Protein AF-K1SJI2-F1 (afdb_monomer)

Foldseek 3Di:
DELLAALVVQLVVCLVVLQEEEYAEAALLSNLVSHVVPLVSNLVVLVCQLVQAKDWDADPVPRDIGIHGGHHYHYHYHHDPVSVCSNDVDCVSVSVVSDDDDDDDDDPDDDDPPDPPPDPPVVVVVVVVVVVVVVVVVVVVVPDDDDDDDPVRVVVVCVVVVVVVVVCCVVPPPDD

pLDDT: mean 83.93, std 10.29, range [46.91, 97.56]

Nearest PDB structures (foldseek):
  7p5z-assembly1_2  TM=4.405E-01  e=3.659E-01  Saccharomyces cerevisiae S288C
  6wgf-assembly1_3  TM=5.180E-01  e=1.221E+00  Saccharomyces cerevisiae
  8q6p-assembly1_5  TM=4.292E-01  e=7.831E-01  Xenopus laevis
  8rxk-assembly1_E  TM=4.966E-01  e=1.676E+00  Legionella pneumophila

Radius of gyration: 21.1 Å; Cα contacts (8 Å, |Δi|>4): 159; chains: 1; bounding box: 54×42×55 Å

Organism: NCBI:txid408170

Secondary structure (DSSP, 8-state):
--SSS-HHHHHHHHHHTTTEEEEEES-HHHHHHHHTTSHHHHHHHHHHHHTT--EEEEETTTTEEEEES--EEEEEE---HHHHHHH---STTSSGGGS---------SPPPTT------HHHHHHHHHHHHHHHHHHHHHT--------HHHHHHHHHHHHHHHHHHHHHH-S--

Mean predicted aligned error: 9.43 Å

Structure (mmCIF, N/CA/C/O backbone):
data_AF-K1SJI2-F1
#
_entry.id   AF-K1SJI2-F1
#
loop_
_atom_site.group_PDB
_atom_site.id
_atom_site.type_symbol
_atom_site.label_atom_id
_atom_site.label_alt_id
_atom_site.label_comp_id
_atom_site.label_asym_id
_atom_site.label_entity_id
_atom_site.label_seq_id
_atom_site.pdbx_PDB_ins_code
_atom_site.Cartn_x
_atom_site.Cartn_y
_atom_site.Cartn_z
_atom_site.occupancy
_atom_site.B_iso_or_equiv
_atom_site.auth_seq_id
_atom_site.auth_comp_id
_atom_site.auth_asym_id
_atom_site.auth_atom_id
_atom_site.pdbx_PDB_model_num
ATOM 1 N N . MET A 1 1 ? -10.499 -1.056 -6.633 1.00 75.12 1 MET A N 1
ATOM 2 C CA . MET A 1 1 ? -11.206 0.240 -6.745 1.00 75.12 1 MET A CA 1
ATOM 3 C C . MET A 1 1 ? -10.410 1.089 -7.715 1.00 75.12 1 MET A C 1
ATOM 5 O O . MET A 1 1 ? -9.194 0.948 -7.711 1.00 75.12 1 MET A O 1
ATOM 9 N N . ALA A 1 2 ? -11.058 1.920 -8.530 1.00 73.12 2 ALA A N 1
ATOM 10 C CA . ALA A 1 2 ? -10.326 2.854 -9.382 1.00 73.12 2 ALA A CA 1
ATOM 11 C C . ALA A 1 2 ? -9.738 3.989 -8.524 1.00 73.12 2 ALA A C 1
ATOM 13 O O . ALA A 1 2 ? -10.417 4.514 -7.637 1.00 73.12 2 ALA A O 1
ATOM 14 N N . GLY A 1 3 ? -8.474 4.323 -8.760 1.00 63.00 3 GLY A N 1
ATOM 15 C CA . GLY A 1 3 ? -7.721 5.378 -8.085 1.00 63.00 3 GLY A CA 1
ATOM 16 C C . GLY A 1 3 ? -8.008 6.781 -8.624 1.00 63.00 3 GLY A C 1
ATOM 17 O O . GLY A 1 3 ? -7.621 7.760 -7.996 1.00 63.00 3 GLY A O 1
ATOM 18 N N . ASN A 1 4 ? -8.737 6.890 -9.737 1.00 69.88 4 ASN A N 1
ATOM 19 C CA . ASN A 1 4 ? -9.167 8.144 -10.366 1.00 69.88 4 ASN A CA 1
ATOM 20 C C . ASN A 1 4 ? -10.403 8.783 -9.696 1.00 69.88 4 ASN A C 1
ATOM 22 O O . ASN A 1 4 ? -11.263 9.357 -10.365 1.00 69.88 4 ASN A O 1
ATOM 26 N N . ASN A 1 5 ? -10.523 8.659 -8.377 1.00 69.19 5 ASN A N 1
ATOM 27 C CA . ASN A 1 5 ? -11.664 9.149 -7.611 1.00 69.19 5 ASN A CA 1
ATOM 28 C C . ASN A 1 5 ? -11.195 10.170 -6.570 1.00 69.19 5 ASN A C 1
ATOM 30 O O . ASN A 1 5 ? -10.058 10.106 -6.108 1.00 69.19 5 ASN A O 1
ATOM 34 N N . THR A 1 6 ? -12.062 11.106 -6.185 1.00 73.06 6 THR A N 1
ATOM 35 C CA . THR A 1 6 ? -11.713 12.104 -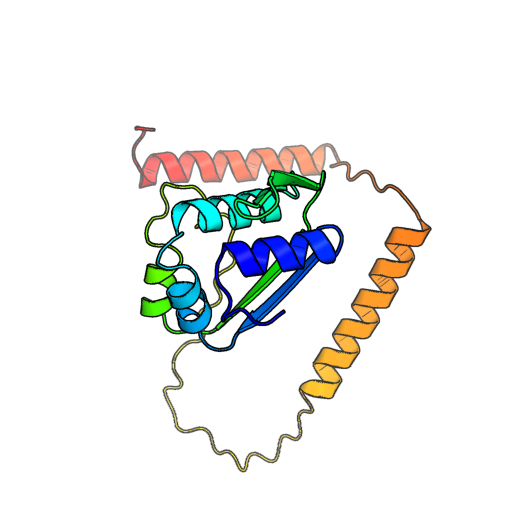5.167 1.00 73.06 6 THR A CA 1
ATOM 36 C C . THR A 1 6 ? -11.298 11.411 -3.869 1.00 73.06 6 THR A C 1
ATOM 38 O O . THR A 1 6 ? -11.788 10.322 -3.554 1.00 73.06 6 THR A O 1
ATOM 41 N N . GLY A 1 7 ? -10.440 12.044 -3.062 1.00 74.56 7 GLY A N 1
ATOM 42 C CA . GLY A 1 7 ? -10.031 11.474 -1.769 1.00 74.56 7 GLY A CA 1
ATOM 43 C C . GLY A 1 7 ? -11.227 11.081 -0.884 1.00 74.56 7 GLY A C 1
ATOM 44 O O . GLY A 1 7 ? -11.216 10.039 -0.231 1.00 74.56 7 GLY A O 1
ATOM 45 N N . THR A 1 8 ? -12.309 11.863 -0.943 1.00 77.69 8 THR A N 1
ATOM 46 C CA . THR A 1 8 ? -13.587 11.562 -0.278 1.00 77.69 8 THR A CA 1
ATOM 47 C C . THR A 1 8 ? -14.328 10.365 -0.883 1.00 77.69 8 THR A C 1
ATOM 49 O O . THR A 1 8 ? -14.861 9.549 -0.132 1.00 77.69 8 THR A O 1
ATOM 52 N N . GLY A 1 9 ? -14.334 10.206 -2.209 1.00 81.00 9 GLY A N 1
ATOM 53 C CA . GLY A 1 9 ? -14.922 9.048 -2.886 1.00 81.00 9 GLY A CA 1
ATOM 54 C C . GLY A 1 9 ? -14.163 7.746 -2.611 1.00 81.00 9 GLY A C 1
ATOM 55 O O . GLY A 1 9 ? -14.783 6.708 -2.382 1.00 81.00 9 GLY A O 1
ATOM 56 N N . ILE A 1 10 ? -12.828 7.795 -2.544 1.00 82.00 10 ILE A N 1
ATOM 57 C CA . ILE A 1 10 ? -12.011 6.639 -2.140 1.00 82.00 10 ILE A CA 1
ATOM 58 C C . ILE A 1 10 ? -12.328 6.242 -0.696 1.00 82.00 10 ILE A C 1
ATOM 60 O O . ILE A 1 10 ? -12.543 5.063 -0.413 1.00 82.00 10 ILE A O 1
ATOM 64 N N . LEU A 1 11 ? -12.405 7.217 0.213 1.00 83.69 11 LEU A N 1
ATOM 65 C CA . LEU A 1 11 ? -12.740 6.961 1.610 1.00 83.69 11 LEU A CA 1
ATOM 66 C C . LEU A 1 11 ? -14.126 6.322 1.749 1.00 83.69 11 LEU A C 1
ATOM 68 O O . LEU A 1 11 ? -14.281 5.363 2.501 1.00 83.69 11 LEU A O 1
ATOM 72 N N . GLN A 1 12 ? -15.113 6.793 0.984 1.00 85.12 12 GLN A N 1
ATOM 73 C CA . GLN A 1 12 ? -16.441 6.187 0.948 1.00 85.12 12 GLN A CA 1
ATOM 74 C C . GLN A 1 12 ? -16.387 4.727 0.474 1.00 85.12 12 GLN A C 1
ATOM 76 O O . GLN A 1 12 ? -16.939 3.857 1.143 1.00 85.12 12 GLN A O 1
ATOM 81 N N . ASN A 1 13 ? -15.660 4.439 -0.607 1.00 87.62 13 ASN A N 1
ATOM 82 C CA . ASN A 1 13 ? -15.509 3.072 -1.108 1.00 87.62 13 ASN A CA 1
ATOM 83 C C . ASN A 1 13 ? -14.875 2.134 -0.069 1.00 87.62 13 ASN A C 1
ATOM 85 O O . ASN A 1 13 ? -15.298 0.987 0.065 1.00 87.62 13 ASN A O 1
ATOM 89 N N . ILE A 1 14 ? -13.883 2.615 0.687 1.00 88.69 14 ILE A N 1
ATOM 90 C CA . ILE A 1 14 ? -13.257 1.850 1.777 1.00 88.69 14 ILE A CA 1
ATOM 91 C C . ILE A 1 14 ? -14.270 1.581 2.897 1.00 88.69 14 ILE A C 1
ATOM 93 O O . ILE A 1 14 ? -14.343 0.461 3.401 1.00 88.69 14 ILE A O 1
ATOM 97 N N . MET A 1 15 ? -15.066 2.581 3.281 1.00 87.38 15 MET A N 1
ATOM 98 C CA . MET A 1 15 ? -16.101 2.439 4.313 1.00 87.38 15 MET A CA 1
ATOM 99 C C . MET A 1 15 ? -17.177 1.430 3.898 1.00 87.38 15 MET A C 1
ATOM 101 O O . MET A 1 15 ? -17.532 0.553 4.685 1.00 87.38 15 MET A O 1
ATOM 105 N N . ASP A 1 16 ? -17.653 1.516 2.655 1.00 88.56 16 ASP A N 1
ATOM 106 C CA . ASP A 1 16 ? -18.662 0.607 2.102 1.00 88.56 16 ASP A CA 1
ATOM 107 C C . ASP A 1 16 ? -18.142 -0.834 1.989 1.00 88.56 16 ASP A C 1
ATOM 109 O O . ASP A 1 16 ? -18.900 -1.789 2.147 1.00 88.56 16 ASP A O 1
ATOM 113 N N . ALA A 1 17 ? -16.829 -1.003 1.819 1.00 89.69 17 ALA A N 1
ATOM 114 C CA . ALA A 1 17 ? -16.141 -2.290 1.838 1.00 89.69 17 ALA A CA 1
ATOM 115 C C . ALA A 1 17 ? -15.670 -2.722 3.247 1.00 89.69 17 ALA A C 1
ATOM 117 O O . ALA A 1 17 ? -14.732 -3.514 3.380 1.00 89.69 17 ALA A O 1
ATOM 118 N N . ASN A 1 18 ? -16.303 -2.207 4.310 1.00 89.50 18 ASN A N 1
ATOM 119 C CA . ASN A 1 18 ? -16.006 -2.532 5.712 1.00 89.50 18 ASN A CA 1
ATOM 120 C C . ASN A 1 18 ? -14.518 -2.359 6.073 1.00 89.50 18 ASN A C 1
ATOM 122 O O . ASN A 1 18 ? -13.903 -3.190 6.742 1.00 89.50 18 ASN A O 1
ATOM 126 N N . GLY A 1 19 ? -13.920 -1.286 5.564 1.00 89.38 19 GLY A N 1
ATOM 127 C CA . GLY A 1 19 ? -12.532 -0.927 5.806 1.00 89.38 19 GLY A CA 1
ATOM 128 C C . GLY A 1 19 ? -11.505 -1.604 4.925 1.00 89.38 19 GLY A C 1
ATOM 129 O O . GLY A 1 19 ? -10.325 -1.321 5.095 1.00 89.38 19 GLY A O 1
ATOM 130 N N . THR A 1 20 ? -11.906 -2.444 3.976 1.00 92.56 20 THR A N 1
ATOM 131 C CA . THR A 1 20 ? -10.966 -3.129 3.083 1.00 92.56 20 THR A CA 1
ATOM 132 C C . THR A 1 20 ? -10.914 -2.447 1.723 1.00 92.56 20 THR A C 1
ATOM 134 O O . THR A 1 20 ? -11.946 -2.175 1.119 1.00 92.56 20 THR A O 1
ATOM 137 N N . GLY A 1 21 ? -9.718 -2.198 1.198 1.00 91.81 21 GLY A N 1
ATOM 138 C CA . GLY A 1 21 ? -9.547 -1.591 -0.115 1.00 91.81 21 GLY A CA 1
ATOM 139 C C . GLY A 1 21 ? -8.316 -2.091 -0.852 1.00 91.81 21 GLY A C 1
ATOM 140 O O . GLY A 1 21 ? -7.296 -2.420 -0.252 1.00 91.81 21 GLY A O 1
ATOM 141 N N . PHE A 1 22 ? -8.418 -2.111 -2.178 1.00 91.31 22 PHE A N 1
ATOM 142 C CA . PHE A 1 22 ? -7.291 -2.351 -3.069 1.00 91.31 22 PHE A CA 1
ATOM 143 C C . PHE A 1 22 ? -7.322 -1.344 -4.214 1.00 91.31 22 PHE A C 1
ATOM 145 O O . PHE A 1 22 ? -8.344 -1.209 -4.900 1.00 91.31 22 PHE A O 1
ATOM 152 N N . ILE A 1 23 ? -6.210 -0.641 -4.398 1.00 89.75 23 ILE A N 1
ATOM 153 C CA . ILE A 1 23 ? -5.980 0.306 -5.485 1.00 89.75 23 ILE A CA 1
ATOM 154 C C . ILE A 1 23 ? -4.763 -0.186 -6.260 1.00 89.75 23 ILE A C 1
ATOM 156 O O . ILE A 1 23 ? -3.712 -0.425 -5.671 1.00 89.75 23 ILE A O 1
ATOM 160 N N . CYS A 1 24 ? -4.917 -0.338 -7.569 1.00 90.12 24 CYS A N 1
ATOM 161 C CA . CYS A 1 24 ? -3.848 -0.727 -8.475 1.00 90.12 24 CYS A CA 1
ATOM 162 C C . CYS A 1 24 ? -3.922 0.187 -9.689 1.00 90.12 24 CYS A C 1
ATOM 164 O O . CYS A 1 24 ? -4.869 0.074 -10.462 1.00 90.12 24 CYS A O 1
ATOM 166 N N . GLU A 1 25 ? -2.960 1.093 -9.829 1.00 88.75 25 GLU A N 1
ATOM 167 C CA . GLU A 1 25 ? -2.933 2.067 -10.921 1.00 88.75 25 GLU A CA 1
ATOM 168 C C . GLU A 1 25 ? -1.583 2.042 -11.629 1.00 88.75 25 GLU A C 1
ATOM 170 O O . GLU A 1 25 ? -0.525 1.997 -10.995 1.00 88.75 25 GLU A O 1
ATOM 175 N N . SER A 1 26 ? -1.625 2.082 -12.960 1.00 82.94 26 SER A N 1
ATOM 176 C CA . SER A 1 26 ? -0.419 2.081 -13.786 1.00 82.94 26 SER A CA 1
ATOM 177 C C . SER A 1 26 ? 0.293 3.437 -13.807 1.00 82.94 26 SER A C 1
ATOM 179 O O . SER A 1 26 ? 1.472 3.503 -14.160 1.00 82.94 26 SER A O 1
ATOM 181 N N . GLU A 1 27 ? -0.401 4.508 -13.421 1.00 83.19 27 GLU A N 1
ATOM 182 C CA . GLU A 1 27 ? 0.120 5.871 -13.437 1.00 83.19 27 GLU A CA 1
ATOM 183 C C . GLU A 1 27 ? -0.170 6.571 -12.102 1.00 83.19 27 GLU A C 1
ATOM 185 O O . GLU A 1 27 ? -1.316 6.833 -11.733 1.00 83.19 27 GLU A O 1
ATOM 190 N N . ALA A 1 28 ? 0.888 6.874 -11.347 1.00 81.12 28 ALA A N 1
ATOM 191 C CA . ALA A 1 28 ? 0.765 7.451 -10.011 1.00 81.12 28 ALA A CA 1
ATOM 192 C C . ALA A 1 28 ? 0.168 8.872 -10.025 1.00 81.12 28 ALA A C 1
ATOM 194 O O . ALA A 1 28 ? -0.320 9.344 -8.995 1.00 81.12 28 ALA A O 1
ATOM 195 N N . ASP A 1 29 ? 0.176 9.556 -11.173 1.00 77.94 29 ASP A N 1
ATOM 196 C CA . ASP A 1 29 ? -0.493 10.848 -11.336 1.00 77.94 29 ASP A CA 1
ATOM 197 C C . ASP A 1 29 ? -2.011 10.766 -11.446 1.00 77.94 29 ASP A C 1
ATOM 199 O O . ASP A 1 29 ? -2.682 11.716 -11.046 1.00 77.94 29 ASP A O 1
ATOM 203 N N . THR A 1 30 ? -2.567 9.647 -11.910 1.00 76.62 30 THR A N 1
ATOM 204 C CA . THR A 1 30 ? -4.015 9.410 -11.888 1.00 76.62 30 THR A CA 1
ATOM 205 C C . THR A 1 30 ? -4.529 9.540 -10.459 1.00 76.62 30 THR A C 1
ATOM 207 O O . THR A 1 30 ? -5.519 10.225 -10.195 1.00 76.62 30 THR A O 1
ATOM 210 N N . LEU A 1 31 ? -3.785 8.957 -9.517 1.00 77.25 31 LEU A N 1
ATOM 211 C CA . LEU A 1 31 ? -4.076 9.066 -8.100 1.00 77.25 31 LEU A CA 1
ATOM 212 C C . LEU A 1 31 ? -3.717 10.464 -7.564 1.00 77.25 31 LEU A C 1
ATOM 214 O O . LEU A 1 31 ? -4.546 11.106 -6.926 1.00 77.25 31 LEU A O 1
ATOM 218 N N . SER A 1 32 ? -2.522 10.995 -7.853 1.00 71.94 32 SER A N 1
ATOM 219 C CA . SER A 1 32 ? -2.105 12.300 -7.307 1.00 71.94 32 SER A CA 1
ATOM 220 C C . SER A 1 32 ? -3.002 13.464 -7.758 1.00 71.94 32 SER A C 1
ATOM 222 O O . SER A 1 32 ? -3.297 14.348 -6.956 1.00 71.94 32 SER A O 1
ATOM 224 N N . THR A 1 33 ? -3.513 13.432 -8.992 1.00 73.12 33 THR A N 1
ATOM 225 C CA . THR A 1 33 ? -4.457 14.420 -9.539 1.00 73.12 33 THR A CA 1
ATOM 226 C C . THR A 1 33 ? -5.810 14.327 -8.852 1.00 73.12 33 THR A C 1
ATOM 228 O O . THR A 1 33 ? -6.368 15.347 -8.450 1.00 73.12 33 THR A O 1
ATOM 231 N N . ALA A 1 34 ? -6.319 13.109 -8.652 1.00 67.69 34 ALA A N 1
ATOM 2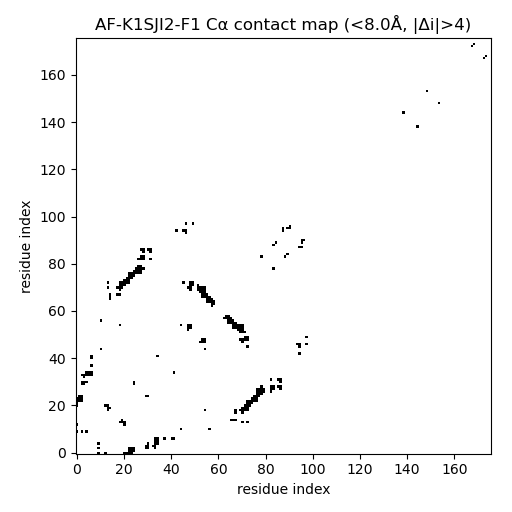32 C CA . ALA A 1 34 ? -7.598 12.887 -7.985 1.00 67.69 34 ALA A CA 1
ATOM 233 C C . ALA A 1 34 ? -7.583 13.332 -6.507 1.00 67.69 34 ALA A C 1
ATOM 235 O O . ALA A 1 34 ? -8.628 13.580 -5.900 1.00 67.69 34 ALA A O 1
ATOM 236 N N . ILE A 1 35 ? -6.386 13.478 -5.936 1.00 69.25 35 ILE A N 1
ATOM 237 C CA . ILE A 1 35 ? -6.165 13.785 -4.526 1.00 69.25 35 ILE A CA 1
ATOM 238 C C . ILE A 1 35 ? -5.533 15.172 -4.307 1.00 69.25 35 ILE A C 1
ATOM 240 O O . ILE A 1 35 ? -5.452 15.655 -3.177 1.00 69.25 35 ILE A O 1
ATOM 244 N N . GLY A 1 36 ? -5.128 15.863 -5.373 1.00 61.94 36 GLY A N 1
ATOM 245 C CA . GLY A 1 36 ? -4.369 17.114 -5.304 1.00 61.94 36 GLY A CA 1
ATOM 246 C C . GLY A 1 36 ? -5.054 18.245 -4.527 1.00 61.94 36 GLY A C 1
ATOM 247 O O . GLY A 1 36 ? -4.367 19.097 -3.970 1.00 61.94 36 GLY A O 1
ATOM 248 N N . SER A 1 37 ? -6.388 18.239 -4.418 1.00 60.91 37 SER A N 1
ATOM 249 C CA . SER A 1 37 ? -7.151 19.205 -3.611 1.00 60.91 37 SER A CA 1
ATOM 250 C C . SER A 1 37 ? -7.279 18.841 -2.124 1.00 60.91 37 SER A C 1
ATOM 252 O O . SER A 1 37 ? -7.534 19.724 -1.314 1.00 60.91 37 SER A O 1
ATOM 254 N N . ASP A 1 38 ? -7.077 17.571 -1.757 1.00 65.31 38 ASP A N 1
ATOM 255 C CA . ASP A 1 38 ? -7.305 17.010 -0.412 1.00 65.31 38 ASP A CA 1
ATOM 256 C C . ASP A 1 38 ? -6.061 16.278 0.130 1.00 65.31 38 ASP A C 1
ATOM 258 O O . ASP A 1 38 ? -6.156 15.375 0.969 1.00 65.31 38 ASP A O 1
ATOM 262 N N . TYR A 1 39 ? -4.871 16.673 -0.333 1.00 63.94 39 TYR A N 1
ATOM 263 C CA . TYR A 1 39 ? -3.602 16.002 -0.043 1.00 63.94 39 TYR A CA 1
ATOM 264 C C . TYR A 1 39 ? -3.398 15.685 1.454 1.00 63.94 39 TYR A C 1
ATOM 266 O O . TYR A 1 39 ? -2.979 14.584 1.817 1.00 63.94 39 TYR A O 1
ATOM 274 N N . GLY A 1 40 ? -3.749 16.623 2.343 1.00 67.81 40 GLY A N 1
ATOM 275 C CA . GLY A 1 40 ? -3.640 16.436 3.794 1.00 67.81 40 GLY A CA 1
ATOM 276 C C . GLY A 1 40 ? -4.521 15.304 4.338 1.00 67.81 40 GLY A C 1
ATOM 277 O O . GLY A 1 40 ? -4.056 14.494 5.141 1.00 67.81 40 GLY A O 1
ATOM 278 N N . HIS A 1 41 ? -5.765 15.199 3.867 1.00 75.44 41 HIS A N 1
ATOM 279 C CA . HIS A 1 41 ? -6.697 14.144 4.278 1.00 75.44 41 HIS A CA 1
ATOM 280 C C . HIS A 1 41 ? -6.298 12.776 3.733 1.00 75.44 41 HIS A C 1
ATOM 282 O O . HIS A 1 41 ? -6.458 11.754 4.403 1.00 75.44 41 HIS A O 1
ATOM 288 N N . TRP A 1 42 ? -5.734 12.742 2.533 1.00 80.75 42 TRP A N 1
ATOM 289 C CA . TRP A 1 42 ? -5.272 11.496 1.946 1.00 80.75 42 TRP A CA 1
ATOM 290 C C . TRP A 1 42 ? -3.985 10.971 2.559 1.00 80.75 42 TRP A C 1
ATOM 292 O O . TRP A 1 42 ? -3.899 9.786 2.867 1.00 80.75 42 TRP A O 1
ATOM 302 N N . SER A 1 43 ? -3.005 11.844 2.793 1.00 84.56 43 SER A N 1
ATOM 303 C CA . SER A 1 43 ? -1.790 11.471 3.518 1.00 84.56 43 SER A CA 1
ATOM 304 C C . SER A 1 43 ? -2.136 10.912 4.902 1.00 84.56 43 SER A C 1
ATOM 306 O O . SER A 1 43 ? -1.567 9.913 5.333 1.00 84.56 43 SER A O 1
ATOM 308 N N . ASP A 1 44 ? -3.111 11.502 5.598 1.00 86.88 44 ASP A N 1
ATOM 309 C CA . ASP A 1 44 ? -3.666 10.943 6.835 1.00 86.88 44 ASP A CA 1
ATOM 310 C C . ASP A 1 44 ? -4.328 9.570 6.633 1.00 86.88 44 ASP A C 1
ATOM 312 O O . ASP A 1 44 ? -4.028 8.637 7.374 1.00 86.88 44 ASP A O 1
ATOM 316 N N . THR A 1 45 ? -5.150 9.411 5.593 1.00 87.50 45 THR A N 1
ATOM 317 C CA . THR A 1 45 ? -5.814 8.137 5.269 1.00 87.50 45 THR A CA 1
ATOM 318 C C . THR A 1 45 ? -4.809 7.019 4.984 1.00 87.50 45 THR A C 1
ATOM 320 O O . THR A 1 45 ? -4.937 5.938 5.552 1.00 87.50 45 THR A O 1
ATOM 323 N N . LEU A 1 46 ? -3.785 7.270 4.161 1.00 89.12 46 LEU A N 1
ATOM 324 C CA . LEU A 1 46 ? -2.740 6.289 3.854 1.00 89.12 46 LEU A CA 1
ATOM 325 C C . LEU A 1 46 ? -1.931 5.898 5.093 1.00 89.12 46 LEU A C 1
ATOM 327 O O . LEU A 1 46 ? -1.649 4.718 5.289 1.00 89.12 46 LEU A O 1
ATOM 331 N N . ARG A 1 47 ? -1.575 6.871 5.943 1.00 90.50 47 ARG A N 1
ATOM 332 C CA . ARG A 1 47 ? -0.839 6.603 7.189 1.00 90.50 47 ARG A CA 1
ATOM 333 C C . ARG A 1 47 ? -1.668 5.755 8.148 1.00 90.50 47 ARG A C 1
ATOM 335 O O . ARG A 1 47 ? -1.175 4.745 8.636 1.00 90.50 47 ARG A O 1
ATOM 342 N N . LYS A 1 48 ? -2.940 6.110 8.346 1.00 91.62 48 LYS A N 1
ATOM 343 C CA . LYS A 1 48 ? -3.868 5.326 9.171 1.00 91.62 48 LYS A CA 1
ATOM 344 C C . LYS A 1 48 ? -4.081 3.928 8.607 1.00 91.62 48 LYS A C 1
ATOM 346 O O . LYS A 1 48 ? -4.053 2.965 9.358 1.00 91.62 48 LYS A O 1
ATOM 351 N N . ALA A 1 49 ? -4.251 3.790 7.297 1.00 92.06 49 ALA A N 1
ATOM 352 C CA . ALA A 1 49 ? -4.462 2.479 6.702 1.00 92.06 49 ALA A CA 1
ATOM 353 C C . ALA A 1 49 ? -3.228 1.569 6.799 1.00 92.06 49 ALA A C 1
ATOM 355 O O . ALA A 1 49 ? -3.390 0.368 7.000 1.00 92.06 49 ALA A O 1
ATOM 356 N N . PHE A 1 50 ? -2.017 2.133 6.726 1.00 92.62 50 PHE A N 1
ATOM 357 C CA . PHE A 1 50 ? -0.776 1.392 6.968 1.00 92.62 50 PHE A CA 1
ATOM 358 C C . PHE A 1 50 ? -0.713 0.821 8.392 1.00 92.62 50 PHE A C 1
ATOM 360 O O . PHE A 1 50 ? -0.383 -0.346 8.576 1.00 92.62 50 PHE A O 1
ATOM 367 N N . ASP A 1 51 ? -1.089 1.620 9.394 1.00 93.25 51 ASP A N 1
ATOM 368 C CA . ASP A 1 51 ? -1.092 1.213 10.808 1.00 93.25 51 ASP A CA 1
ATOM 369 C C . ASP A 1 51 ? -2.343 0.377 11.188 1.00 93.25 51 ASP A C 1
ATOM 371 O O . ASP A 1 51 ? -2.560 0.020 12.350 1.00 93.25 51 ASP A O 1
ATOM 375 N N . HIS A 1 52 ? -3.177 0.028 10.201 1.00 93.88 52 HIS A N 1
ATOM 376 C CA . HIS A 1 52 ? -4.497 -0.577 10.381 1.00 93.88 52 HIS A CA 1
ATOM 377 C C . HIS A 1 52 ? -5.365 0.187 11.386 1.00 93.88 52 HIS A C 1
ATOM 379 O O . HIS A 1 52 ? -6.035 -0.403 12.237 1.00 93.88 52 HIS A O 1
ATOM 385 N N . ASP A 1 53 ? -5.333 1.508 11.329 1.00 93.31 53 ASP A N 1
ATOM 386 C CA . ASP A 1 53 ? -6.021 2.388 12.255 1.00 93.31 53 ASP A CA 1
ATOM 387 C C . ASP A 1 53 ? -7.447 2.711 11.815 1.00 93.31 53 ASP A C 1
ATOM 389 O O . ASP A 1 53 ? -7.922 2.364 10.724 1.00 93.31 53 ASP A O 1
ATOM 393 N N . ARG A 1 54 ? -8.156 3.373 12.728 1.00 91.50 54 ARG A N 1
ATOM 394 C CA . ARG A 1 54 ? -9.509 3.860 12.510 1.00 91.50 54 ARG A CA 1
ATOM 395 C C . ARG A 1 54 ? -9.541 4.921 11.414 1.00 91.50 54 ARG A C 1
ATOM 397 O O . ARG A 1 54 ? -8.825 5.919 11.490 1.00 91.50 54 ARG A O 1
ATOM 404 N N . LEU A 1 55 ? -10.498 4.780 10.502 1.00 90.19 55 LEU A N 1
ATOM 405 C CA . LEU A 1 55 ? -10.918 5.856 9.611 1.00 90.19 55 LEU A CA 1
ATOM 406 C C . LEU A 1 55 ? -12.292 6.362 10.048 1.00 90.19 55 LEU A C 1
ATOM 408 O O . LEU A 1 55 ? -13.159 5.582 10.447 1.00 90.19 55 LEU A O 1
ATOM 412 N N . SER A 1 56 ? -12.495 7.671 9.958 1.00 86.56 56 SER A N 1
ATOM 413 C CA . SER A 1 56 ? -13.793 8.305 10.170 1.00 86.56 56 SER A CA 1
ATOM 414 C C . SER A 1 56 ? -14.025 9.393 9.132 1.00 86.56 56 SER A C 1
ATOM 416 O O . SER A 1 56 ? -13.084 10.019 8.638 1.00 86.56 56 SER A O 1
ATOM 418 N N . TYR A 1 57 ? -15.287 9.588 8.771 1.00 77.38 57 TYR A N 1
ATOM 419 C CA . TYR A 1 57 ? -15.701 10.548 7.760 1.00 77.38 57 TYR A CA 1
ATOM 420 C C . TYR A 1 57 ? -17.071 11.131 8.102 1.00 77.38 57 TYR A C 1
ATOM 422 O O . TYR A 1 57 ? -17.954 10.419 8.575 1.00 77.38 57 TYR A O 1
ATOM 430 N N . ASN A 1 58 ? -17.242 12.425 7.825 1.00 73.00 58 ASN A N 1
ATOM 431 C CA . ASN A 1 58 ? -18.517 13.127 7.926 1.00 73.00 58 ASN A CA 1
ATOM 432 C C . ASN A 1 58 ? -18.993 13.517 6.532 1.00 73.00 58 ASN A C 1
ATOM 434 O O . ASN A 1 58 ? -18.342 14.319 5.852 1.00 73.00 58 ASN A O 1
ATOM 438 N N . ARG A 1 59 ? -20.157 13.009 6.121 1.00 66.56 59 ARG A N 1
ATOM 439 C CA . ARG A 1 59 ? -20.762 13.411 4.851 1.00 66.56 59 ARG A CA 1
ATOM 440 C C . ARG A 1 59 ? -21.489 14.742 5.027 1.00 66.56 59 ARG A C 1
ATOM 442 O O . ARG A 1 59 ? -22.483 14.821 5.743 1.00 66.56 59 ARG A O 1
ATOM 449 N N . ARG A 1 60 ? -21.013 15.798 4.353 1.00 63.53 60 ARG A N 1
ATOM 450 C CA . ARG A 1 60 ? -21.614 17.148 4.432 1.00 63.53 60 ARG A CA 1
ATOM 451 C C . ARG A 1 60 ? -23.082 17.187 3.992 1.00 63.53 60 ARG A C 1
ATOM 453 O O . ARG A 1 60 ? -23.832 17.992 4.528 1.00 63.53 60 ARG A O 1
ATOM 460 N N . THR A 1 61 ? -23.473 16.344 3.037 1.00 63.31 61 THR A N 1
ATOM 461 C CA . THR A 1 61 ? -24.809 16.376 2.417 1.00 63.31 61 THR A CA 1
ATOM 462 C C . THR A 1 61 ? -25.897 15.747 3.291 1.00 63.31 61 THR A C 1
ATOM 464 O O . THR A 1 61 ? -27.001 16.273 3.323 1.00 63.31 61 THR A O 1
ATOM 467 N N . ASP A 1 62 ? -25.567 14.693 4.050 1.00 63.09 62 ASP A N 1
ATOM 468 C CA . ASP A 1 62 ? -26.545 13.907 4.830 1.00 63.09 62 ASP A CA 1
ATOM 469 C C . ASP A 1 62 ? -26.299 13.952 6.352 1.00 63.09 62 ASP A C 1
ATOM 471 O O . ASP A 1 62 ? -26.997 13.288 7.109 1.00 63.09 62 ASP A O 1
ATOM 475 N N . GLN A 1 63 ? -25.291 14.710 6.815 1.00 60.75 63 GLN A N 1
ATOM 476 C CA . GLN A 1 63 ? -24.840 14.747 8.220 1.00 60.75 63 GLN A CA 1
ATOM 477 C C . GLN A 1 63 ? -24.564 13.358 8.822 1.00 60.75 63 GLN A C 1
ATOM 479 O O . GLN A 1 63 ? -24.679 13.144 10.028 1.00 60.75 63 GLN A O 1
ATOM 484 N N . GLU A 1 64 ? -24.171 12.405 7.982 1.00 74.75 64 GLU A N 1
ATOM 485 C CA . GLU A 1 64 ? -23.906 11.043 8.413 1.00 74.75 64 GLU A CA 1
ATOM 486 C C . GLU A 1 64 ? -22.441 10.915 8.846 1.00 74.75 64 GLU A C 1
ATOM 488 O O . GLU A 1 64 ? -21.515 11.085 8.041 1.00 74.75 64 GLU A O 1
ATOM 493 N N . TYR A 1 65 ? -22.240 10.630 10.135 1.00 81.38 65 TYR A N 1
ATOM 494 C CA . TYR A 1 65 ? -20.950 10.208 10.669 1.00 81.38 65 TYR A CA 1
ATOM 495 C C . TYR A 1 65 ? -20.771 8.715 10.413 1.00 81.38 65 TYR A C 1
ATOM 497 O O . TYR A 1 65 ? -21.574 7.900 10.872 1.00 81.38 65 TYR A O 1
ATOM 505 N N . ARG A 1 66 ? -19.696 8.350 9.712 1.00 84.31 66 ARG A N 1
ATOM 506 C CA . ARG A 1 66 ? -19.314 6.953 9.491 1.00 84.31 66 ARG A CA 1
ATOM 507 C C . ARG A 1 66 ? -17.914 6.705 10.020 1.00 84.31 66 ARG A C 1
ATOM 509 O O . ARG A 1 66 ? -17.006 7.522 9.862 1.00 84.31 66 ARG A O 1
ATOM 516 N N . GLU A 1 67 ? -17.750 5.553 10.650 1.00 89.19 67 GLU A N 1
ATOM 517 C CA . GLU A 1 67 ? -16.507 5.141 11.284 1.00 89.19 67 GLU A CA 1
ATOM 518 C C . GLU A 1 67 ? -16.286 3.646 11.083 1.00 89.19 67 GLU A C 1
ATOM 520 O O . GLU A 1 67 ? -17.199 2.840 11.260 1.00 89.19 67 GLU A O 1
ATOM 525 N N . ILE A 1 68 ? -15.040 3.286 10.788 1.00 90.12 68 ILE A N 1
ATOM 526 C CA . ILE A 1 68 ? -14.556 1.908 10.817 1.00 90.12 68 ILE A CA 1
ATOM 527 C C . ILE A 1 68 ? -13.412 1.809 11.819 1.00 90.12 68 ILE A C 1
ATOM 529 O O . ILE A 1 68 ? -12.498 2.630 11.834 1.00 90.12 68 ILE A O 1
ATOM 533 N N . LYS A 1 69 ? -13.437 0.787 12.674 1.00 91.50 69 LYS A N 1
ATOM 534 C CA . LYS A 1 69 ? -12.420 0.632 13.730 1.00 91.50 69 LYS A CA 1
ATOM 535 C C . LYS A 1 69 ? -11.043 0.262 13.185 1.00 91.50 69 LYS A C 1
ATOM 537 O O . LYS A 1 69 ? -10.040 0.566 13.822 1.00 91.50 69 LYS A O 1
ATOM 542 N N . LYS A 1 70 ? -11.017 -0.438 12.052 1.00 93.00 70 LYS A N 1
ATOM 543 C CA . LYS A 1 70 ? -9.822 -0.962 11.398 1.00 93.00 70 LYS A CA 1
ATOM 544 C C . LYS A 1 70 ? -9.952 -0.764 9.898 1.00 93.00 70 LYS A C 1
ATOM 546 O O . LYS A 1 70 ? -11.038 -0.955 9.353 1.00 93.00 70 LYS A O 1
ATOM 551 N N . SER A 1 71 ? -8.853 -0.382 9.267 1.00 92.81 71 SER A N 1
ATOM 552 C CA . SER A 1 71 ? -8.747 -0.231 7.822 1.00 92.81 71 SER A CA 1
ATOM 553 C C . SER A 1 71 ? -7.603 -1.088 7.285 1.00 92.81 71 SER A C 1
ATOM 555 O O . SER A 1 71 ? -6.600 -1.294 7.959 1.00 92.81 71 SER A O 1
ATOM 557 N N . TYR A 1 72 ? -7.786 -1.625 6.087 1.00 92.75 72 TYR A N 1
ATOM 558 C CA . TYR A 1 72 ? -6.870 -2.515 5.388 1.00 92.75 72 TYR A CA 1
ATOM 559 C C . TYR A 1 72 ? -6.830 -2.069 3.930 1.00 92.75 72 TYR A C 1
ATOM 561 O O . TYR A 1 72 ? -7.630 -2.517 3.107 1.00 92.75 72 TYR A O 1
ATOM 569 N N . LEU A 1 73 ? -5.941 -1.128 3.619 1.00 92.25 73 LEU A N 1
ATOM 570 C CA . LEU A 1 73 ? -5.792 -0.591 2.271 1.00 92.25 73 LEU A CA 1
ATOM 571 C C . LEU A 1 73 ? -4.479 -1.077 1.667 1.00 92.25 73 LEU A C 1
ATOM 573 O O . LEU A 1 73 ? -3.404 -0.787 2.183 1.00 92.25 73 LEU A O 1
ATOM 577 N N . SER A 1 74 ? -4.571 -1.777 0.544 1.00 91.94 74 SER A N 1
ATOM 578 C CA . SER A 1 74 ? -3.418 -2.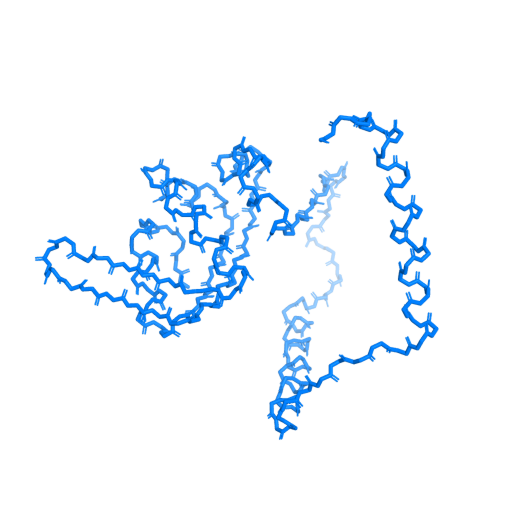116 -0.285 1.00 91.94 74 SER A CA 1
ATOM 579 C C . SER A 1 74 ? -3.380 -1.196 -1.502 1.00 91.94 74 SER A C 1
ATOM 581 O O . SER A 1 74 ? -4.383 -1.038 -2.199 1.00 91.94 74 SER A O 1
ATOM 583 N N . VAL A 1 75 ? -2.229 -0.574 -1.750 1.00 90.38 75 VAL A N 1
ATOM 584 C CA . VAL A 1 75 ? -2.030 0.371 -2.853 1.00 90.38 75 VAL A CA 1
ATOM 585 C C . VAL A 1 75 ? -0.800 -0.058 -3.645 1.00 90.38 75 VAL A C 1
ATOM 587 O O . VAL A 1 75 ? 0.286 -0.171 -3.084 1.00 90.38 75 VAL A O 1
ATOM 590 N N . LEU A 1 76 ? -0.978 -0.298 -4.940 1.00 91.81 76 LEU A N 1
ATOM 591 C CA . LEU A 1 76 ? 0.090 -0.571 -5.893 1.00 91.81 76 LEU A CA 1
ATOM 592 C C . LEU A 1 76 ? 0.045 0.493 -6.987 1.00 91.81 76 LEU A C 1
ATOM 594 O O . LEU A 1 76 ? -0.957 0.621 -7.686 1.00 91.81 76 LEU A O 1
ATOM 598 N N . LEU A 1 77 ? 1.125 1.257 -7.120 1.00 89.81 77 LEU A N 1
ATOM 599 C CA . LEU A 1 77 ? 1.240 2.314 -8.119 1.00 89.81 77 LEU A CA 1
ATOM 600 C C . LEU A 1 77 ? 2.512 2.095 -8.921 1.00 89.81 77 LEU A C 1
ATOM 602 O O . LEU A 1 77 ? 3.585 1.930 -8.337 1.00 89.81 77 LEU A O 1
ATOM 606 N N . SER A 1 78 ? 2.406 2.159 -10.242 1.00 90.56 78 SER A N 1
ATOM 607 C CA . SER A 1 78 ? 3.559 2.446 -11.091 1.00 90.56 78 SER A CA 1
ATOM 608 C C . SER A 1 78 ? 3.525 3.895 -11.559 1.00 90.56 78 SER A C 1
ATOM 610 O O . SER A 1 78 ? 2.496 4.563 -11.520 1.00 90.56 78 SER A O 1
ATOM 612 N N . GLY A 1 79 ? 4.678 4.422 -11.947 1.00 88.69 79 GLY A N 1
ATOM 613 C CA . GLY A 1 79 ? 4.783 5.797 -12.404 1.00 88.69 79 GLY A CA 1
ATOM 614 C C . GLY A 1 79 ? 6.223 6.267 -12.491 1.00 88.69 79 GLY A C 1
ATOM 615 O O . GLY A 1 79 ? 7.168 5.539 -12.181 1.00 88.69 79 GLY A O 1
ATOM 616 N N . THR A 1 80 ? 6.392 7.512 -12.914 1.00 87.44 80 THR A N 1
ATOM 617 C CA . THR A 1 80 ? 7.704 8.157 -12.977 1.00 87.44 80 THR A CA 1
ATOM 618 C C . THR A 1 80 ? 8.094 8.742 -11.613 1.00 87.44 80 THR A C 1
ATOM 620 O O . THR A 1 80 ? 7.220 9.100 -10.816 1.00 87.44 80 THR A O 1
ATOM 623 N N . PRO A 1 81 ? 9.398 8.937 -11.333 1.00 87.00 81 PRO A N 1
ATOM 624 C CA . PRO A 1 81 ? 9.845 9.580 -10.094 1.00 87.00 81 P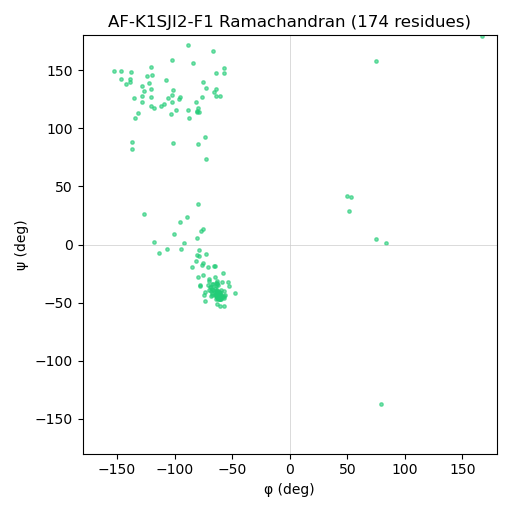RO A CA 1
ATOM 625 C C . PRO A 1 81 ? 9.202 10.954 -9.833 1.00 87.00 81 PRO A C 1
ATOM 627 O O . PRO A 1 81 ? 8.950 11.319 -8.685 1.00 87.00 81 PRO A O 1
ATOM 630 N N . ALA A 1 82 ? 8.888 11.712 -10.890 1.00 85.44 82 ALA A N 1
ATOM 631 C CA . ALA A 1 82 ? 8.215 13.003 -10.773 1.00 85.44 82 ALA A CA 1
ATOM 632 C C . ALA A 1 82 ? 6.774 12.868 -10.246 1.00 85.44 82 ALA A C 1
ATOM 634 O O . ALA A 1 82 ? 6.355 13.665 -9.406 1.00 85.44 82 ALA A O 1
ATOM 635 N N . GLN A 1 83 ? 6.040 11.838 -10.680 1.00 84.88 83 GLN A N 1
ATOM 636 C CA . GLN A 1 83 ? 4.677 11.569 -10.208 1.00 84.88 83 GLN A CA 1
ATOM 637 C C . GLN A 1 83 ? 4.673 11.135 -8.733 1.00 84.88 83 GLN A C 1
ATOM 639 O O . GLN A 1 83 ? 3.815 11.566 -7.964 1.00 84.88 83 GLN A O 1
ATOM 644 N N . VAL A 1 84 ? 5.683 10.368 -8.301 1.00 84.06 84 VAL A N 1
ATOM 645 C CA . VAL A 1 84 ? 5.853 9.993 -6.885 1.00 84.06 84 VAL A CA 1
ATOM 646 C C . VAL A 1 84 ? 6.033 11.228 -6.003 1.00 84.06 84 VAL A C 1
ATOM 648 O O . VAL A 1 84 ? 5.421 11.312 -4.942 1.00 84.06 84 VAL A O 1
ATOM 651 N N . LYS A 1 85 ? 6.807 12.226 -6.449 1.00 83.62 85 LYS A N 1
ATOM 652 C CA . LYS A 1 85 ? 7.013 13.474 -5.696 1.00 83.62 85 LYS A CA 1
ATOM 653 C C . LYS A 1 85 ? 5.720 14.274 -5.502 1.00 83.62 85 LYS A C 1
ATOM 655 O O . LYS A 1 85 ? 5.572 14.939 -4.485 1.00 83.62 85 LYS A O 1
ATOM 660 N N . ALA A 1 86 ? 4.779 14.206 -6.442 1.00 80.50 86 ALA A N 1
ATOM 661 C CA . ALA A 1 86 ? 3.469 14.836 -6.272 1.00 80.50 86 ALA A CA 1
ATOM 662 C C . ALA A 1 86 ? 2.623 14.124 -5.198 1.00 80.50 86 ALA A C 1
ATOM 664 O O . ALA A 1 86 ? 1.915 14.777 -4.436 1.00 80.50 86 ALA A O 1
ATOM 665 N N . LEU A 1 87 ? 2.726 12.793 -5.111 1.00 80.12 87 LEU A N 1
ATOM 666 C CA . LEU A 1 87 ? 2.018 11.980 -4.118 1.00 80.12 87 LEU A CA 1
ATOM 667 C C . LEU A 1 87 ? 2.680 11.995 -2.731 1.00 80.12 87 LEU A C 1
ATOM 669 O O . LEU A 1 87 ? 2.014 11.790 -1.721 1.00 80.12 87 LEU A O 1
ATOM 673 N N . ILE A 1 88 ? 3.994 12.188 -2.669 1.00 86.06 88 ILE A N 1
ATOM 674 C CA . ILE A 1 88 ? 4.778 12.232 -1.434 1.00 86.06 88 ILE A CA 1
ATOM 675 C C . ILE A 1 88 ? 5.769 13.402 -1.571 1.00 86.06 88 ILE A C 1
ATOM 677 O O . ILE A 1 88 ? 6.926 13.207 -1.946 1.00 86.06 88 ILE A O 1
ATOM 681 N N . PRO A 1 89 ? 5.326 14.643 -1.298 1.00 81.88 89 PRO A N 1
ATOM 682 C CA . PRO A 1 89 ? 6.099 15.859 -1.512 1.00 81.88 89 PRO A CA 1
ATOM 683 C C . PRO A 1 89 ? 7.194 16.057 -0.463 1.00 81.88 89 PRO A C 1
ATOM 685 O O . PRO A 1 89 ? 8.091 16.872 -0.668 1.00 81.88 89 PRO A O 1
ATOM 688 N N . SER A 1 90 ? 7.122 15.343 0.664 1.00 82.88 90 SER A N 1
ATOM 689 C CA . SER A 1 90 ? 8.072 15.441 1.770 1.00 82.88 90 SER A CA 1
ATOM 690 C C . SER A 1 90 ? 8.143 14.132 2.560 1.00 82.88 90 SER A C 1
ATOM 692 O O . SER A 1 90 ? 7.143 13.421 2.680 1.00 82.88 90 SER A O 1
ATOM 694 N N . ALA A 1 91 ? 9.320 13.846 3.123 1.00 85.38 91 ALA A N 1
ATOM 695 C CA . ALA A 1 91 ? 9.542 12.741 4.053 1.00 85.38 91 ALA A CA 1
ATOM 696 C C . ALA A 1 91 ? 9.115 13.067 5.501 1.00 85.38 91 ALA A C 1
ATOM 698 O O . ALA A 1 91 ? 8.920 12.155 6.302 1.00 85.38 91 ALA A O 1
ATOM 699 N N . GLU A 1 92 ? 8.887 14.344 5.817 1.00 85.06 92 GLU A N 1
ATOM 700 C CA . GLU A 1 92 ? 8.690 14.850 7.186 1.00 85.06 92 GLU A CA 1
ATOM 701 C C . GLU A 1 92 ? 7.350 14.451 7.828 1.00 85.06 92 GLU A C 1
ATOM 703 O O . GLU A 1 92 ? 7.187 14.492 9.042 1.00 85.06 92 GLU A O 1
ATOM 708 N N . ASN A 1 93 ? 6.348 14.064 7.033 1.00 81.50 93 ASN A N 1
ATOM 709 C CA . ASN A 1 93 ? 5.006 13.742 7.544 1.00 81.50 93 ASN A CA 1
ATOM 710 C C . ASN A 1 93 ? 4.815 12.252 7.894 1.00 81.50 93 ASN A C 1
ATOM 712 O O . ASN A 1 93 ? 3.710 11.839 8.264 1.00 81.50 93 ASN A O 1
ATOM 716 N N . GLY A 1 94 ? 5.868 11.442 7.735 1.00 86.19 94 GLY A N 1
ATOM 717 C CA . GLY A 1 94 ? 5.864 10.006 8.013 1.00 86.19 94 GLY A CA 1
ATOM 718 C C . GLY A 1 94 ? 5.141 9.138 6.977 1.00 86.19 94 GLY A C 1
ATOM 719 O O . GLY A 1 94 ? 5.014 7.934 7.201 1.00 86.19 94 GLY A O 1
ATOM 720 N N . LEU A 1 95 ? 4.658 9.700 5.861 1.00 88.38 95 LEU A N 1
ATOM 721 C CA . LEU A 1 95 ? 4.083 8.909 4.767 1.00 88.38 95 LEU A CA 1
ATOM 722 C C . LEU A 1 95 ? 5.176 8.177 3.982 1.00 88.38 95 LEU A C 1
ATOM 724 O O . LEU A 1 95 ? 4.999 7.011 3.651 1.00 88.38 95 LEU A O 1
ATOM 728 N N . PHE A 1 96 ? 6.310 8.837 3.725 1.00 89.62 96 PHE A N 1
ATOM 729 C CA . PHE A 1 96 ? 7.412 8.276 2.937 1.00 89.62 96 PHE A CA 1
ATOM 730 C C . PHE A 1 96 ? 7.942 6.952 3.510 1.00 89.62 96 PHE A C 1
ATOM 732 O O . PHE A 1 96 ? 8.114 5.989 2.773 1.00 89.62 96 PHE A O 1
ATOM 739 N N . SER A 1 97 ? 8.131 6.869 4.830 1.00 89.50 97 SER A N 1
ATOM 740 C CA . SER A 1 97 ? 8.643 5.667 5.507 1.00 89.50 97 SER A CA 1
ATOM 741 C C . SER A 1 97 ? 7.649 4.502 5.579 1.00 89.50 97 SER A C 1
ATOM 743 O O . SER A 1 97 ? 8.028 3.404 5.978 1.00 89.50 97 SER A O 1
ATOM 745 N N . ARG A 1 98 ? 6.387 4.725 5.193 1.00 90.75 98 ARG A N 1
ATOM 746 C CA . ARG A 1 98 ? 5.308 3.723 5.172 1.00 90.75 98 ARG A CA 1
ATOM 747 C C . ARG A 1 98 ? 5.050 3.151 3.775 1.00 90.75 98 ARG A C 1
ATOM 749 O O . ARG A 1 98 ? 4.057 2.463 3.569 1.00 90.75 98 ARG A O 1
ATOM 756 N N . GLN A 1 99 ? 5.907 3.458 2.803 1.00 89.94 99 GLN A N 1
ATOM 757 C CA . GLN A 1 99 ? 5.777 2.981 1.427 1.00 89.94 99 GLN A CA 1
ATOM 758 C C . GLN A 1 99 ? 6.994 2.151 1.024 1.00 89.94 99 GLN A C 1
ATOM 760 O O . GLN A 1 99 ? 8.120 2.432 1.435 1.00 89.94 99 GLN A O 1
ATOM 765 N N . LEU A 1 100 ? 6.765 1.135 0.191 1.00 91.88 100 LEU A N 1
ATOM 766 C CA . LEU A 1 100 ? 7.827 0.372 -0.453 1.00 91.88 100 LEU A CA 1
ATOM 767 C C . LEU A 1 100 ? 8.058 0.932 -1.858 1.00 91.88 100 LEU A C 1
ATOM 769 O O . LEU A 1 100 ? 7.133 0.985 -2.666 1.00 91.88 100 LEU A O 1
ATOM 773 N N . PHE A 1 101 ? 9.297 1.312 -2.159 1.00 90.25 101 PHE A N 1
ATOM 774 C CA . PHE A 1 101 ? 9.674 1.814 -3.477 1.00 90.25 101 PHE A CA 1
ATOM 775 C C . PHE A 1 101 ? 10.466 0.756 -4.236 1.00 90.25 101 PHE A C 1
ATOM 777 O O . PHE A 1 101 ? 11.490 0.271 -3.758 1.00 90.25 101 PHE A O 1
ATOM 784 N N . TYR A 1 102 ? 10.010 0.437 -5.444 1.00 91.50 102 TYR A N 1
ATOM 785 C CA . TYR A 1 102 ? 10.739 -0.401 -6.385 1.00 91.50 102 TYR A CA 1
ATOM 786 C C . TYR A 1 102 ? 11.054 0.415 -7.638 1.00 91.50 102 TYR A C 1
ATOM 788 O O . TYR A 1 102 ? 10.148 0.884 -8.325 1.00 91.50 102 TYR A O 1
ATOM 796 N N . TYR A 1 103 ? 12.343 0.617 -7.916 1.00 88.88 103 TYR A N 1
ATOM 797 C CA . TYR A 1 103 ? 12.800 1.354 -9.091 1.00 88.88 103 TYR A CA 1
ATOM 798 C C . TYR A 1 103 ? 13.208 0.377 -10.190 1.00 88.88 103 TYR A C 1
ATOM 800 O O . TYR A 1 103 ? 14.176 -0.368 -10.032 1.00 88.88 103 TYR A O 1
ATOM 808 N N . MET A 1 104 ? 12.485 0.401 -11.310 1.00 85.25 104 MET A N 1
ATOM 809 C CA . MET A 1 104 ? 12.877 -0.334 -12.510 1.00 85.25 104 MET A CA 1
ATOM 810 C C . MET A 1 104 ? 13.942 0.471 -13.265 1.00 85.25 104 MET A C 1
ATOM 812 O O . MET A 1 104 ? 13.640 1.568 -13.743 1.00 85.25 104 MET A O 1
ATOM 816 N N . PRO A 1 105 ? 15.188 -0.025 -13.374 1.00 81.81 105 PRO A N 1
ATOM 817 C CA . PRO A 1 105 ? 16.210 0.657 -14.150 1.00 81.81 105 PRO A CA 1
ATOM 818 C C . PRO A 1 105 ? 15.813 0.702 -15.629 1.00 81.81 105 PRO A C 1
ATOM 820 O O . PRO A 1 105 ? 15.177 -0.215 -16.147 1.00 81.81 105 PRO A O 1
ATOM 823 N N . GLY A 1 106 ? 16.213 1.776 -16.311 1.00 79.31 106 GLY A N 1
ATOM 824 C CA . GLY A 1 106 ? 15.977 1.924 -17.743 1.00 79.31 106 GLY A CA 1
ATOM 825 C C . GLY A 1 106 ? 16.573 0.766 -18.545 1.00 79.31 106 GLY A C 1
ATOM 826 O O . GLY A 1 106 ? 17.609 0.204 -18.187 1.00 79.31 106 GLY A O 1
ATOM 827 N N . ILE A 1 107 ? 15.914 0.418 -19.646 1.00 83.12 107 ILE A N 1
ATOM 828 C CA . ILE A 1 107 ? 16.420 -0.563 -20.603 1.00 83.12 107 ILE A CA 1
ATOM 829 C C . ILE A 1 107 ? 17.475 0.135 -21.475 1.00 83.12 107 ILE A C 1
ATOM 831 O O . ILE A 1 107 ? 17.154 1.044 -22.234 1.00 83.12 107 ILE A O 1
ATOM 835 N N . TRP A 1 108 ? 18.738 -0.282 -21.362 1.00 82.94 108 TRP A N 1
ATOM 836 C CA . TRP A 1 108 ? 19.877 0.349 -22.057 1.00 82.94 108 TRP A CA 1
ATOM 837 C C . TRP A 1 108 ? 20.254 -0.315 -23.387 1.00 82.94 108 TRP A C 1
ATOM 839 O O . TRP A 1 108 ? 21.144 0.157 -24.089 1.00 82.94 108 TRP A O 1
ATOM 849 N N . GLN A 1 109 ? 19.583 -1.408 -23.738 1.00 85.25 109 GLN A N 1
ATOM 850 C CA . GLN A 1 109 ? 19.769 -2.130 -24.992 1.00 85.25 109 GLN A CA 1
ATOM 851 C C . GLN A 1 109 ? 18.410 -2.553 -25.530 1.00 85.25 109 GLN A C 1
ATOM 853 O O . GLN A 1 109 ? 17.531 -2.928 -24.759 1.00 85.25 109 GLN A O 1
ATOM 858 N N . TRP A 1 110 ? 18.225 -2.506 -26.846 1.00 84.62 110 TRP A N 1
ATOM 859 C CA . TRP A 1 110 ? 16.978 -2.965 -27.444 1.00 84.62 110 TRP A CA 1
ATOM 860 C C . TRP A 1 110 ? 16.749 -4.450 -27.126 1.00 84.62 110 TRP A C 1
ATOM 862 O O . TRP A 1 110 ? 17.626 -5.282 -27.359 1.00 84.62 110 TRP A O 1
ATOM 872 N N . VAL A 1 111 ? 15.571 -4.771 -26.589 1.00 79.69 111 VAL A N 1
ATOM 873 C CA . VAL A 1 111 ? 15.140 -6.147 -26.322 1.00 79.69 111 VAL A CA 1
ATOM 874 C C . VAL A 1 111 ? 14.162 -6.547 -27.420 1.00 79.69 111 VAL A C 1
ATOM 876 O O . VAL A 1 111 ? 13.152 -5.875 -27.633 1.00 79.69 111 VAL A O 1
ATOM 879 N N . SER A 1 112 ? 14.476 -7.628 -28.135 1.00 82.44 112 SER A N 1
ATOM 880 C CA . SER A 1 112 ? 13.589 -8.165 -29.167 1.00 82.44 112 SER A CA 1
ATOM 881 C C . SER A 1 112 ? 12.302 -8.681 -28.546 1.00 82.44 112 SER A C 1
ATOM 883 O O . SER A 1 112 ? 12.348 -9.486 -27.625 1.00 82.44 112 SER A O 1
ATOM 885 N N . GLN A 1 113 ? 11.158 -8.287 -29.101 1.00 76.75 113 GLN A N 1
ATOM 886 C CA . GLN A 1 113 ? 9.861 -8.856 -28.713 1.00 76.75 113 GLN A CA 1
ATOM 887 C C . GLN 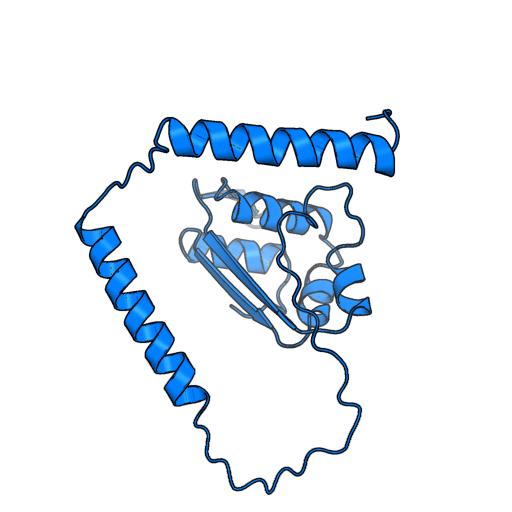A 1 113 ? 9.608 -10.229 -29.353 1.00 76.75 113 GLN A C 1
ATOM 889 O O . GLN A 1 113 ? 8.617 -10.882 -29.055 1.00 76.75 113 GLN A O 1
ATOM 894 N N . PHE A 1 114 ? 10.510 -10.673 -30.232 1.00 82.50 114 PHE A N 1
ATOM 895 C CA . PHE A 1 114 ? 10.453 -11.972 -30.901 1.00 82.50 114 PHE A CA 1
ATOM 896 C C . PHE A 1 114 ? 11.285 -13.043 -30.176 1.00 82.50 114 PHE A C 1
ATOM 898 O O . PHE A 1 114 ? 11.691 -14.029 -30.788 1.00 82.50 114 PHE A O 1
ATOM 905 N N . THR A 1 115 ? 11.623 -12.837 -28.898 1.00 70.38 115 THR A N 1
ATOM 906 C CA . THR A 1 115 ? 12.291 -13.864 -28.093 1.00 70.38 115 THR A CA 1
ATOM 907 C C . THR A 1 115 ? 11.370 -15.066 -27.923 1.00 70.38 115 THR A C 1
ATOM 909 O O . THR A 1 115 ? 10.251 -14.919 -27.455 1.00 70.38 115 THR A O 1
ATOM 912 N N . THR A 1 116 ? 11.862 -16.260 -28.244 1.00 64.31 116 THR A N 1
ATOM 913 C CA . THR A 1 116 ? 11.141 -17.546 -28.154 1.00 64.31 116 THR A CA 1
ATOM 914 C C . THR A 1 116 ? 11.034 -18.103 -26.729 1.00 64.31 116 THR A C 1
ATOM 916 O O . THR A 1 116 ? 10.717 -19.274 -26.536 1.00 64.31 116 THR A O 1
ATOM 919 N N . GLY A 1 117 ? 11.363 -17.295 -25.720 1.00 66.38 117 GLY A N 1
ATOM 920 C CA . GLY A 1 117 ? 11.177 -17.654 -24.322 1.00 66.38 117 GLY A CA 1
ATOM 921 C C . GLY A 1 117 ? 9.723 -17.439 -23.936 1.00 66.38 117 GLY A C 1
ATOM 922 O O . GLY A 1 117 ? 9.389 -16.368 -23.438 1.00 66.38 117 GLY A O 1
ATOM 923 N N . ASP A 1 118 ? 8.884 -18.445 -24.166 1.00 71.38 118 ASP A N 1
ATOM 924 C CA . ASP A 1 118 ? 7.487 -18.462 -23.728 1.00 71.38 118 ASP A CA 1
ATOM 925 C C . ASP A 1 118 ? 7.435 -18.667 -22.205 1.00 71.38 118 ASP A C 1
ATOM 927 O O . ASP A 1 118 ? 7.171 -19.758 -21.701 1.00 71.38 118 ASP A O 1
ATOM 931 N N . ILE A 1 119 ? 7.780 -17.625 -21.448 1.00 80.44 119 ILE A N 1
ATOM 932 C CA . ILE A 1 119 ? 7.531 -17.589 -20.009 1.00 80.44 119 ILE A CA 1
ATOM 933 C C . ILE A 1 119 ? 6.131 -17.025 -19.819 1.00 80.44 119 ILE A C 1
ATOM 935 O O . ILE A 1 119 ? 5.906 -15.828 -20.008 1.00 80.44 119 ILE A O 1
ATOM 939 N N . ASP A 1 120 ? 5.204 -17.885 -19.414 1.00 86.56 120 ASP A N 1
ATOM 940 C CA . ASP A 1 120 ? 3.873 -17.458 -19.008 1.00 86.56 120 ASP A CA 1
ATOM 941 C C . ASP A 1 120 ? 3.945 -16.789 -17.624 1.00 86.56 120 ASP A C 1
ATOM 943 O O . ASP A 1 120 ? 3.924 -17.419 -16.564 1.00 86.56 120 ASP A O 1
ATOM 947 N N . ILE A 1 121 ? 4.096 -15.465 -17.641 1.00 86.12 121 ILE A N 1
ATOM 948 C CA . ILE A 1 121 ? 4.149 -14.638 -16.433 1.00 86.12 121 ILE A CA 1
ATOM 949 C C . ILE A 1 121 ? 2.822 -14.723 -15.658 1.00 86.12 121 ILE A C 1
ATOM 951 O O . ILE A 1 121 ? 2.831 -14.677 -14.424 1.00 86.12 121 ILE A O 1
ATOM 955 N N . GLU A 1 122 ? 1.691 -14.868 -16.352 1.00 88.62 122 GLU A N 1
ATOM 956 C CA . GLU A 1 122 ? 0.370 -14.982 -15.731 1.00 88.62 122 GLU A CA 1
ATOM 957 C C . GLU A 1 122 ? 0.243 -16.300 -14.960 1.00 88.62 122 GLU A C 1
ATOM 959 O O . GLU A 1 122 ? -0.195 -16.297 -13.803 1.00 88.62 122 GLU A O 1
ATOM 964 N N . GLU A 1 123 ? 0.708 -17.408 -15.540 1.00 93.00 123 GLU A N 1
ATOM 965 C CA . GLU A 1 123 ? 0.764 -18.710 -14.870 1.00 93.00 123 GLU A CA 1
ATOM 966 C C . GLU A 1 123 ? 1.643 -18.655 -13.609 1.00 93.00 123 GLU A C 1
ATOM 968 O O . GLU A 1 123 ? 1.244 -19.144 -12.541 1.00 93.00 123 GLU A O 1
ATOM 973 N N . ILE A 1 124 ? 2.808 -18.000 -13.686 1.00 93.56 124 ILE A N 1
ATOM 974 C CA . ILE A 1 124 ? 3.712 -17.828 -12.539 1.00 93.56 124 ILE A CA 1
ATOM 975 C C . ILE A 1 124 ? 3.018 -17.059 -11.407 1.00 93.56 124 ILE A C 1
ATOM 977 O O . ILE A 1 124 ? 2.982 -17.537 -10.267 1.00 93.56 124 ILE A O 1
ATOM 981 N N . PHE A 1 125 ? 2.444 -15.884 -11.689 1.00 91.81 125 PHE A N 1
ATOM 982 C CA . PHE A 1 125 ? 1.777 -15.080 -10.658 1.00 91.81 125 PHE A CA 1
ATOM 983 C C . PHE A 1 125 ? 0.542 -15.775 -10.085 1.00 91.81 125 PHE A C 1
ATOM 985 O O . PHE A 1 125 ? 0.317 -15.721 -8.872 1.00 91.81 125 PHE A O 1
ATOM 992 N N . THR A 1 126 ? -0.222 -16.477 -10.922 1.00 94.62 126 THR A N 1
ATOM 993 C CA . THR A 1 126 ? -1.376 -17.268 -10.483 1.00 94.62 126 THR A CA 1
ATOM 994 C C . THR A 1 126 ? -0.944 -18.366 -9.516 1.00 94.62 126 THR A C 1
ATOM 996 O O . THR A 1 126 ? -1.533 -18.521 -8.444 1.00 94.62 126 THR A O 1
ATOM 999 N N . THR A 1 127 ? 0.134 -19.082 -9.840 1.00 96.12 127 THR A N 1
ATOM 1000 C CA . THR A 1 127 ? 0.688 -20.143 -8.990 1.00 96.12 127 THR A CA 1
ATOM 1001 C C . THR A 1 127 ? 1.129 -19.601 -7.629 1.00 96.12 127 THR A C 1
ATOM 1003 O O . THR A 1 127 ? 0.762 -20.159 -6.591 1.00 96.12 127 THR A O 1
ATOM 1006 N N . ILE A 1 128 ? 1.851 -18.475 -7.610 1.00 95.81 128 ILE A N 1
ATOM 1007 C CA . ILE A 1 128 ? 2.277 -17.810 -6.367 1.00 95.81 128 ILE A CA 1
ATOM 1008 C C . ILE A 1 128 ? 1.059 -17.372 -5.540 1.00 95.81 128 ILE A C 1
ATOM 1010 O O . ILE A 1 128 ? 1.019 -17.588 -4.327 1.00 95.81 128 ILE A O 1
ATOM 1014 N N . GLY A 1 129 ? 0.045 -16.788 -6.185 1.00 93.44 129 GLY A N 1
ATOM 1015 C CA . GLY A 1 129 ? -1.179 -16.345 -5.521 1.00 93.44 129 GLY A CA 1
ATOM 1016 C C . GLY A 1 129 ? -1.954 -17.493 -4.869 1.00 93.44 129 GLY A C 1
ATOM 1017 O O . GLY A 1 129 ? -2.435 -17.357 -3.740 1.00 93.44 129 GLY A O 1
ATOM 1018 N N . LEU A 1 130 ? -2.038 -18.645 -5.538 1.00 96.31 130 LEU A N 1
ATOM 1019 C CA . LEU A 1 130 ? -2.688 -19.844 -5.003 1.00 96.31 130 LEU A CA 1
ATOM 1020 C C . LEU A 1 130 ? -1.929 -20.432 -3.807 1.00 96.31 130 LEU A C 1
ATOM 1022 O O . LEU A 1 130 ? -2.556 -20.793 -2.805 1.00 96.31 130 LEU A O 1
ATOM 1026 N N . ASP A 1 131 ? -0.598 -20.488 -3.871 1.00 96.62 131 ASP A N 1
ATOM 1027 C CA . ASP A 1 131 ? 0.229 -20.928 -2.742 1.00 96.62 131 ASP A CA 1
ATOM 1028 C C . ASP A 1 131 ? 0.077 -19.989 -1.532 1.00 96.62 131 ASP A C 1
ATOM 1030 O O . ASP A 1 131 ? -0.129 -20.441 -0.400 1.00 96.62 131 ASP A O 1
ATOM 1034 N N . TRP A 1 132 ? 0.077 -18.672 -1.767 1.00 94.94 132 TRP A N 1
ATOM 1035 C CA . TRP A 1 132 ? -0.165 -17.685 -0.716 1.00 94.94 132 TRP A CA 1
ATOM 1036 C C . TRP A 1 132 ? -1.545 -17.846 -0.079 1.00 94.94 132 TRP A C 1
ATOM 1038 O O . TRP A 1 132 ? -1.662 -17.868 1.148 1.00 94.94 132 TRP A O 1
ATOM 1048 N N . LYS A 1 133 ? -2.593 -18.018 -0.894 1.00 94.69 133 LYS A N 1
ATOM 1049 C CA . LYS A 1 133 ? -3.958 -18.244 -0.407 1.00 94.69 133 LYS A CA 1
ATOM 1050 C C . LYS A 1 133 ? -4.027 -19.467 0.503 1.00 94.69 133 LYS A C 1
ATOM 1052 O O . LYS A 1 133 ? -4.570 -19.376 1.600 1.00 94.69 133 LYS A O 1
ATOM 1057 N N . LYS A 1 134 ? -3.408 -20.580 0.100 1.00 95.81 134 LYS A N 1
ATOM 1058 C CA . LYS A 1 134 ? -3.351 -21.801 0.913 1.00 95.81 134 LYS A CA 1
ATOM 1059 C C . LYS A 1 134 ? -2.695 -21.548 2.274 1.00 95.81 134 LYS A C 1
ATOM 1061 O O . LYS A 1 134 ? -3.217 -21.986 3.297 1.00 95.81 134 LYS A O 1
ATOM 1066 N N . LYS A 1 135 ? -1.571 -20.827 2.306 1.00 93.56 135 LYS A N 1
ATOM 1067 C CA . LYS A 1 135 ? -0.885 -20.454 3.556 1.00 93.56 135 LYS A CA 1
ATOM 1068 C C . LYS A 1 135 ? -1.746 -19.538 4.426 1.00 93.56 135 LYS A C 1
ATOM 1070 O O . LYS A 1 135 ? -1.829 -19.750 5.633 1.00 93.56 135 LYS A O 1
ATOM 1075 N N . LEU A 1 136 ? -2.419 -18.559 3.824 1.00 90.81 136 LEU A N 1
ATOM 1076 C CA . LEU A 1 136 ? -3.330 -17.659 4.527 1.00 90.81 136 LEU A CA 1
ATOM 1077 C C . LEU A 1 136 ? -4.504 -18.418 5.159 1.00 90.81 136 LEU A C 1
ATOM 1079 O O . LEU A 1 136 ? -4.848 -18.156 6.310 1.00 90.81 136 LEU A O 1
ATOM 1083 N N . ASP A 1 137 ? -5.095 -19.363 4.431 1.00 93.88 137 ASP A N 1
ATOM 1084 C CA . ASP A 1 137 ? -6.203 -20.181 4.926 1.00 93.88 137 ASP A CA 1
ATOM 1085 C C . ASP A 1 137 ? -5.763 -21.046 6.121 1.00 93.88 137 ASP A C 1
ATOM 1087 O O . ASP A 1 137 ? -6.473 -21.109 7.126 1.00 93.88 137 ASP A O 1
ATOM 1091 N N . LEU A 1 138 ? -4.553 -21.623 6.074 1.00 91.94 138 LEU A N 1
ATOM 1092 C CA . LEU A 1 138 ? -3.957 -22.341 7.210 1.00 91.94 138 LEU A CA 1
ATOM 1093 C C . LEU A 1 138 ? -3.750 -21.429 8.428 1.00 91.94 138 LEU A C 1
ATOM 1095 O O . LEU A 1 138 ? -4.124 -21.789 9.545 1.00 91.94 138 LEU A O 1
ATOM 1099 N N . LEU A 1 139 ? -3.193 -20.232 8.221 1.00 90.12 139 LEU A N 1
ATOM 1100 C CA . LEU A 1 139 ? -2.976 -19.265 9.299 1.00 90.12 139 LEU A CA 1
ATOM 1101 C C . LEU A 1 139 ? -4.295 -18.861 9.963 1.00 90.12 139 LEU A C 1
ATOM 1103 O O . LEU A 1 139 ? -4.373 -18.852 11.191 1.00 90.12 139 LEU A O 1
ATOM 1107 N N . LYS A 1 140 ? -5.333 -18.589 9.162 1.00 88.94 140 LYS A N 1
ATOM 1108 C CA . LYS A 1 140 ? -6.677 -18.250 9.650 1.00 88.94 140 LYS A CA 1
ATOM 1109 C C . LYS A 1 140 ? -7.314 -19.397 10.432 1.00 88.94 140 LYS A C 1
ATOM 1111 O O . LYS A 1 140 ? -7.902 -19.146 11.479 1.00 88.94 140 LYS A O 1
ATOM 1116 N N . ALA A 1 141 ? -7.181 -20.636 9.956 1.00 92.69 141 ALA A N 1
ATOM 1117 C CA . ALA A 1 141 ? -7.731 -21.812 10.629 1.00 92.69 141 ALA A CA 1
ATOM 1118 C C . ALA A 1 141 ? -7.090 -22.062 12.005 1.00 92.69 141 ALA A C 1
ATOM 1120 O O . ALA A 1 141 ? -7.764 -22.513 12.927 1.00 92.69 141 ALA A O 1
ATOM 1121 N N . HIS A 1 142 ? -5.802 -21.744 12.160 1.00 87.06 142 HIS A N 1
ATOM 1122 C CA . HIS A 1 142 ? -5.077 -21.895 13.425 1.00 87.06 142 HIS A CA 1
ATOM 1123 C C . HIS A 1 142 ? -5.365 -20.770 14.440 1.00 87.06 142 HIS A C 1
ATOM 1125 O O . HIS A 1 142 ? -4.989 -20.888 15.605 1.00 87.06 142 HIS A O 1
ATOM 1131 N N . GLY A 1 143 ? -6.045 -19.694 14.031 1.00 86.12 143 GLY A N 1
ATOM 1132 C CA . GLY A 1 143 ? -6.436 -18.598 14.915 1.00 86.12 143 GLY A CA 1
ATOM 1133 C C . GLY A 1 143 ? -5.304 -17.609 15.213 1.00 86.12 143 GLY A C 1
ATOM 1134 O O . GLY A 1 143 ? -4.594 -17.163 14.313 1.00 86.12 143 GLY A O 1
ATOM 1135 N N . LEU A 1 144 ? -5.185 -17.189 16.477 1.00 85.56 144 LEU A N 1
ATOM 1136 C CA . LEU A 1 144 ? -4.252 -16.138 16.885 1.00 85.56 144 LEU A CA 1
ATOM 1137 C C . LEU A 1 144 ? -2.828 -16.687 17.036 1.00 85.56 144 LEU A C 1
ATOM 1139 O O . LEU A 1 144 ? -2.548 -17.483 17.931 1.00 85.56 144 LEU A O 1
ATOM 1143 N N . HIS A 1 145 ? -1.910 -16.177 16.219 1.00 85.50 145 HIS A N 1
ATOM 1144 C CA . HIS A 1 145 ? -0.482 -16.467 16.330 1.00 85.50 145 HIS A CA 1
ATOM 1145 C C . HIS A 1 145 ? 0.201 -15.376 17.146 1.00 85.50 145 HIS A C 1
ATOM 1147 O O . HIS A 1 145 ? 0.082 -14.193 16.835 1.00 85.50 145 HIS A O 1
ATOM 1153 N N . THR A 1 146 ? 0.935 -15.763 18.188 1.00 87.62 146 THR A N 1
ATOM 1154 C CA . THR A 1 146 ? 1.824 -14.841 18.905 1.00 87.62 146 THR A CA 1
ATOM 1155 C C . THR A 1 146 ? 3.253 -15.117 18.482 1.00 87.62 146 THR A C 1
ATOM 1157 O O . THR A 1 146 ? 3.801 -16.168 18.811 1.00 87.62 146 THR A O 1
ATOM 1160 N N . LEU A 1 147 ? 3.864 -14.172 17.775 1.00 89.25 147 LEU A N 1
ATOM 1161 C CA . LEU A 1 147 ? 5.284 -14.251 17.465 1.00 89.25 147 LEU A CA 1
ATOM 1162 C C . LEU A 1 147 ? 6.085 -13.887 18.719 1.00 89.25 147 LEU A C 1
ATOM 1164 O O . LEU A 1 147 ? 5.844 -12.853 19.343 1.00 89.25 147 LEU A O 1
ATOM 1168 N N . ARG A 1 148 ? 7.015 -14.757 19.111 1.00 92.31 148 ARG A N 1
ATOM 1169 C CA . ARG A 1 148 ? 7.937 -14.524 20.225 1.00 92.31 148 ARG A CA 1
ATOM 1170 C C . ARG A 1 148 ? 9.349 -14.766 19.734 1.00 92.31 148 ARG A C 1
ATOM 1172 O O . ARG A 1 148 ? 9.619 -15.819 19.168 1.00 92.31 148 ARG A O 1
ATOM 1179 N N . LEU A 1 149 ? 10.217 -13.792 19.966 1.00 94.56 149 LEU A N 1
ATOM 1180 C CA . LEU A 1 149 ? 11.642 -13.950 19.721 1.00 94.56 149 LEU A CA 1
ATOM 1181 C C . LEU A 1 149 ? 12.254 -14.805 20.833 1.00 94.56 149 LEU A C 1
ATOM 1183 O O . LEU A 1 149 ? 11.900 -14.629 22.008 1.00 94.56 149 LEU A O 1
ATOM 1187 N N . THR A 1 150 ? 13.166 -15.705 20.469 1.00 96.81 150 THR A N 1
ATOM 1188 C CA . THR A 1 150 ? 14.046 -16.360 21.447 1.00 96.81 150 THR A CA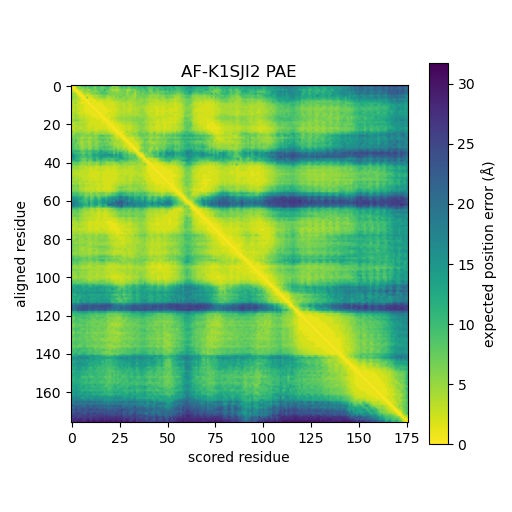 1
ATOM 1189 C C . THR A 1 150 ? 15.000 -15.335 22.059 1.00 96.81 150 THR A C 1
ATOM 1191 O O . THR A 1 150 ? 15.112 -14.206 21.573 1.00 96.81 150 THR A O 1
ATOM 1194 N N . ASP A 1 151 ? 15.673 -15.690 23.149 1.00 97.50 151 ASP A N 1
ATOM 1195 C CA . ASP A 1 151 ? 16.601 -14.763 23.800 1.00 97.50 151 ASP A CA 1
ATOM 1196 C C . ASP A 1 151 ? 17.816 -14.465 22.909 1.00 97.50 151 ASP A C 1
ATOM 1198 O O . ASP A 1 151 ? 18.250 -13.316 22.832 1.00 97.50 151 ASP A O 1
ATOM 1202 N N . GLU A 1 152 ? 18.266 -15.447 22.126 1.00 97.56 152 GLU A N 1
ATOM 1203 C CA . GLU A 1 152 ? 19.297 -15.268 21.101 1.00 97.56 152 GLU A CA 1
ATOM 1204 C C . GLU A 1 152 ? 18.835 -14.283 20.019 1.00 97.56 152 GLU A C 1
ATOM 1206 O O . GLU A 1 152 ? 19.552 -13.343 19.690 1.00 97.56 152 GLU A O 1
ATOM 1211 N N . GLN A 1 153 ? 17.602 -14.427 19.519 1.00 97.06 153 GLN A N 1
ATOM 1212 C CA . GLN A 1 153 ? 17.051 -13.522 18.504 1.00 97.06 153 GLN A CA 1
ATOM 1213 C C . GLN A 1 153 ? 16.888 -12.087 19.019 1.00 97.06 153 GLN A C 1
ATOM 1215 O O . GLN A 1 153 ? 17.089 -11.140 18.262 1.00 97.06 153 GLN A O 1
ATOM 1220 N N . LYS A 1 154 ? 16.535 -11.902 20.299 1.00 97.00 154 LYS A N 1
ATOM 1221 C CA . LYS A 1 154 ? 16.500 -10.567 20.920 1.00 97.00 154 LYS A CA 1
ATOM 1222 C C . LYS A 1 154 ? 17.897 -9.956 20.970 1.00 97.00 154 LYS A C 1
ATOM 1224 O O . LYS A 1 154 ? 18.064 -8.798 20.609 1.00 97.00 154 LYS A O 1
ATOM 1229 N N . GLN A 1 155 ? 18.902 -10.739 21.358 1.00 97.38 155 GLN A N 1
ATOM 1230 C CA . GLN A 1 155 ? 20.284 -10.269 21.418 1.00 97.38 155 GLN A CA 1
ATOM 1231 C C . GLN A 1 155 ? 20.835 -9.909 20.029 1.00 97.38 155 GLN A C 1
ATOM 1233 O O . GLN A 1 155 ? 21.517 -8.891 19.877 1.00 97.38 155 GLN A O 1
ATOM 1238 N N . GLU A 1 156 ? 20.523 -10.708 19.006 1.00 96.75 156 GLU A N 1
ATOM 1239 C CA . GLU A 1 156 ? 20.858 -10.406 17.610 1.00 96.75 156 GLU A CA 1
ATOM 1240 C C . GLU A 1 156 ? 20.185 -9.115 17.137 1.00 96.75 156 GLU A C 1
ATOM 1242 O O . GLU A 1 156 ? 20.844 -8.256 16.543 1.00 96.75 156 GLU A O 1
ATOM 1247 N N . PHE A 1 157 ? 18.896 -8.951 17.448 1.00 95.19 157 PHE A N 1
ATOM 1248 C CA . PHE A 1 157 ? 18.141 -7.739 17.149 1.00 95.19 157 PHE A CA 1
ATOM 1249 C C . PHE A 1 157 ? 18.799 -6.507 17.788 1.00 95.19 157 PHE A C 1
ATOM 1251 O O . PHE A 1 157 ? 19.135 -5.555 17.083 1.00 95.19 157 PHE A O 1
ATOM 1258 N N . ASP A 1 158 ? 19.068 -6.542 19.094 1.00 95.50 158 ASP A N 1
ATOM 1259 C CA . ASP A 1 158 ? 19.663 -5.415 19.819 1.00 95.50 158 ASP A CA 1
ATOM 1260 C C . ASP A 1 158 ? 21.067 -5.077 19.308 1.00 95.50 158 ASP A C 1
ATOM 1262 O O . A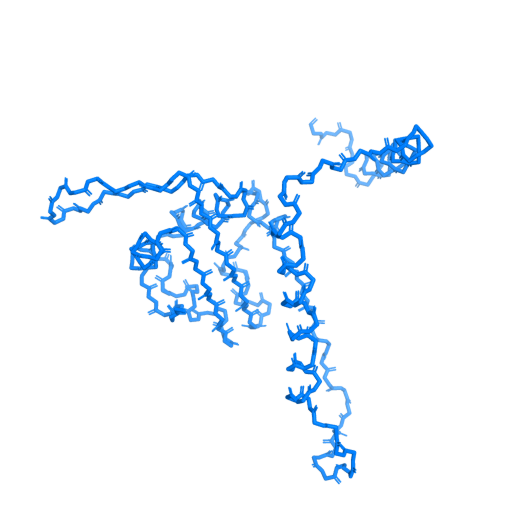SP A 1 158 ? 21.409 -3.902 19.150 1.00 95.50 158 ASP A O 1
ATOM 1266 N N . THR A 1 159 ? 21.873 -6.091 18.986 1.00 96.06 159 THR A N 1
ATOM 1267 C CA . THR A 1 159 ? 23.218 -5.903 18.422 1.00 96.06 159 THR A CA 1
ATOM 1268 C C . THR A 1 159 ? 23.150 -5.190 17.072 1.00 96.06 159 THR A C 1
ATOM 1270 O O . THR A 1 159 ? 23.877 -4.219 16.838 1.00 96.06 159 THR A O 1
ATOM 1273 N N . LEU A 1 160 ? 22.251 -5.638 16.188 1.00 94.69 160 LEU A N 1
ATOM 1274 C CA . LEU A 1 160 ? 22.065 -5.050 14.864 1.00 94.69 160 LEU A CA 1
ATOM 1275 C C . LEU A 1 160 ? 21.582 -3.599 14.955 1.00 94.69 160 LEU A C 1
ATOM 1277 O O . LEU A 1 160 ? 22.177 -2.708 14.344 1.00 94.69 160 LEU A O 1
ATOM 1281 N N . PHE A 1 161 ? 20.518 -3.348 15.720 1.00 91.00 161 PHE A N 1
ATOM 1282 C CA . PHE A 1 161 ? 19.922 -2.016 15.812 1.00 91.00 161 PHE A CA 1
ATOM 1283 C C . PHE A 1 161 ? 20.813 -1.026 16.564 1.00 91.00 161 PHE A C 1
ATOM 12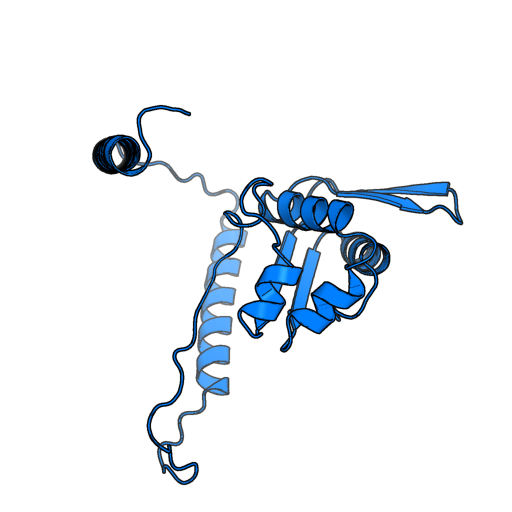85 O O . PHE A 1 161 ? 20.865 0.141 16.174 1.00 91.00 161 PHE A O 1
ATOM 1292 N N . SER A 1 162 ? 21.604 -1.478 17.542 1.00 91.50 162 SER A N 1
ATOM 1293 C CA . SER A 1 162 ? 22.626 -0.638 18.182 1.00 91.50 162 SER A CA 1
ATOM 1294 C C . SER A 1 162 ? 23.683 -0.176 17.176 1.00 91.50 162 SER A C 1
ATOM 1296 O O . SER A 1 162 ? 23.998 1.012 17.103 1.00 91.50 162 SER A O 1
ATOM 1298 N N . ALA A 1 163 ? 24.188 -1.086 16.336 1.00 89.88 163 ALA A N 1
ATOM 1299 C CA . ALA A 1 163 ? 25.169 -0.742 15.309 1.00 89.88 163 ALA A CA 1
ATOM 1300 C C . ALA A 1 163 ? 24.599 0.222 14.250 1.00 89.88 163 ALA A C 1
ATOM 1302 O O . ALA A 1 163 ? 25.289 1.152 13.820 1.00 89.88 163 ALA A O 1
ATOM 1303 N N . LEU A 1 164 ? 23.341 0.025 13.837 1.00 87.62 164 LEU A N 1
ATOM 1304 C CA . LEU A 1 164 ? 22.647 0.932 12.916 1.00 87.62 164 LEU A CA 1
ATOM 1305 C C . LEU A 1 164 ? 22.447 2.322 13.529 1.00 87.62 164 LEU A C 1
ATOM 1307 O O . LEU A 1 164 ? 22.708 3.321 12.859 1.00 87.62 164 LEU A O 1
ATOM 1311 N N . PHE A 1 165 ? 22.049 2.393 14.801 1.00 82.31 165 PHE A N 1
ATOM 1312 C CA . PHE A 1 165 ? 21.871 3.653 15.518 1.00 82.31 165 PHE A CA 1
ATOM 1313 C C . PHE A 1 165 ? 23.176 4.457 15.581 1.00 82.31 165 PHE A C 1
ATOM 1315 O O . PHE A 1 165 ? 23.198 5.633 15.214 1.00 82.31 165 PHE A O 1
ATOM 1322 N N . THR A 1 166 ? 24.296 3.814 15.936 1.00 78.38 166 THR A N 1
ATOM 1323 C CA . THR A 1 166 ? 25.617 4.467 15.944 1.00 78.38 166 THR A CA 1
ATOM 1324 C C . THR A 1 166 ? 26.006 4.994 14.562 1.00 78.38 166 THR A C 1
ATOM 1326 O O . THR A 1 166 ? 26.483 6.122 14.444 1.00 78.38 166 THR A O 1
ATOM 1329 N N . ARG A 1 167 ? 25.780 4.214 13.495 1.00 77.56 167 ARG A N 1
ATOM 1330 C CA . ARG A 1 167 ? 26.062 4.658 12.119 1.00 77.56 167 ARG A CA 1
ATOM 1331 C C . ARG A 1 167 ? 25.207 5.857 11.712 1.00 77.56 167 ARG A C 1
ATOM 1333 O O . ARG A 1 167 ? 25.725 6.768 11.073 1.00 77.56 167 ARG A O 1
ATOM 1340 N N . SER A 1 168 ? 23.931 5.873 12.099 1.00 71.31 168 SER A N 1
ATOM 1341 C CA . SER A 1 168 ? 23.023 6.989 11.823 1.00 71.31 168 SER A CA 1
ATOM 1342 C C . SER A 1 168 ? 23.481 8.283 12.502 1.00 71.31 168 SER A C 1
ATOM 1344 O O . SER A 1 168 ? 23.486 9.324 11.854 1.00 71.31 168 SER A O 1
ATOM 1346 N N . GLY A 1 169 ? 23.918 8.229 13.766 1.00 70.06 169 GLY A N 1
ATOM 1347 C CA . GLY A 1 169 ? 24.432 9.412 14.475 1.00 70.06 169 GLY A CA 1
ATOM 1348 C C . GLY A 1 169 ? 25.701 10.000 13.842 1.00 70.06 169 GLY A C 1
ATOM 1349 O O . GLY A 1 169 ? 25.872 11.214 13.798 1.00 70.06 169 GLY A O 1
ATOM 1350 N N . ILE A 1 170 ? 26.564 9.151 13.272 1.00 71.75 170 ILE A N 1
ATOM 1351 C CA . ILE A 1 170 ? 27.759 9.597 12.535 1.00 71.75 170 ILE A CA 1
ATOM 1352 C C . ILE A 1 170 ? 27.379 10.260 11.200 1.00 71.75 170 ILE A C 1
ATOM 1354 O O . ILE A 1 170 ? 28.001 11.246 10.813 1.00 71.75 170 ILE A O 1
ATOM 1358 N N . ALA A 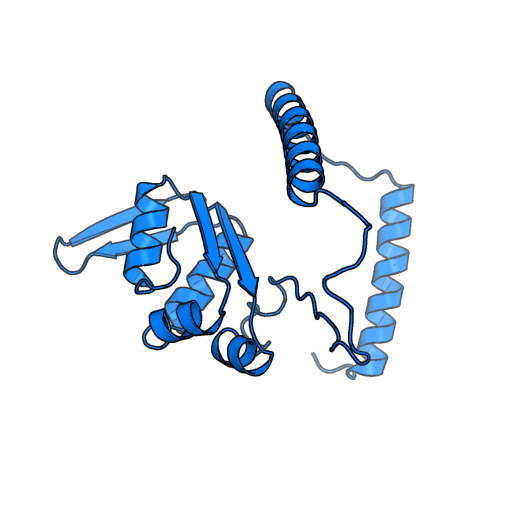1 171 ? 26.377 9.728 10.492 1.00 68.75 171 ALA A N 1
ATOM 1359 C CA . ALA A 1 171 ? 25.970 10.226 9.177 1.00 68.75 171 ALA A CA 1
ATOM 1360 C C . ALA A 1 171 ? 25.113 11.503 9.239 1.00 68.75 171 ALA A C 1
ATOM 1362 O O . ALA A 1 171 ? 25.247 12.360 8.369 1.00 68.75 171 ALA A O 1
ATOM 1363 N N . ASN A 1 172 ? 24.257 11.630 10.257 1.00 66.75 172 ASN A N 1
ATOM 1364 C CA . ASN A 1 172 ? 23.260 12.702 10.353 1.00 66.75 172 ASN A CA 1
ATOM 1365 C C . ASN A 1 172 ? 23.604 13.777 11.400 1.00 66.75 172 ASN A C 1
ATOM 1367 O O . ASN A 1 172 ? 22.891 14.770 11.503 1.00 66.75 172 ASN A O 1
ATOM 1371 N N . GLY A 1 173 ? 24.695 13.607 12.157 1.00 58.16 173 GLY A N 1
ATOM 1372 C CA . GLY A 1 173 ? 24.984 14.425 13.334 1.00 58.16 173 GLY A CA 1
ATOM 1373 C C . GLY A 1 173 ? 24.099 14.039 14.525 1.00 58.16 173 GLY A C 1
ATOM 1374 O O . GLY A 1 173 ? 23.038 13.440 14.374 1.00 58.16 173 GLY A O 1
ATOM 1375 N N . ASN A 1 174 ? 24.543 14.371 15.738 1.00 58.66 174 ASN A N 1
ATOM 1376 C CA . ASN A 1 174 ? 23.823 14.062 16.983 1.00 58.66 174 ASN A CA 1
ATOM 1377 C C . ASN A 1 174 ? 22.603 14.970 17.244 1.00 58.66 174 ASN A C 1
ATOM 1379 O O . ASN A 1 174 ? 22.096 14.985 18.362 1.00 58.66 174 ASN A O 1
ATOM 1383 N N . GLU A 1 175 ? 22.142 15.735 16.256 1.00 56.28 175 GLU A N 1
ATOM 1384 C CA . GLU A 1 175 ? 20.963 16.592 16.394 1.00 56.28 175 GLU A CA 1
ATOM 1385 C C . GLU A 1 175 ? 19.747 15.931 15.734 1.00 56.28 175 GLU A C 1
ATOM 1387 O O . GLU A 1 175 ? 19.437 16.148 14.564 1.00 56.28 175 GLU A O 1
ATOM 1392 N N . MET A 1 176 ? 19.068 15.107 16.536 1.00 46.91 176 MET A N 1
ATOM 1393 C CA . MET A 1 176 ? 17.606 15.028 16.579 1.00 46.91 176 MET A CA 1
ATOM 1394 C C . MET A 1 176 ? 17.155 15.457 17.971 1.00 46.91 176 MET A C 1
ATOM 1396 O O . MET A 1 176 ? 17.746 14.943 18.949 1.00 46.91 176 MET A O 1
#

Sequence (176 aa):
MAGNNTGTGILQNIMDANGTGFICESEADTLSTAIGSDYGHWSDTLRKAFDHDRLSYNRRTDQEYREIKKSYLSVLLSGTPAQVKALIPSAENGLFSRQLFYYMPGIWQWVSQFTTGDIDIEEIFTTIGLDWKKKLDLLKAHGLHTLRLTDEQKQEFDTLFSALFTRSGIANGNEM

Solvent-accessible surface area (backbone atoms only — not comparable to full-atom values): 10509 Å² total; per-residue (Å²): 90,82,49,75,38,42,50,68,55,49,51,48,52,22,56,77,48,73,20,42,40,50,32,72,39,78,44,32,46,49,38,30,63,33,24,62,90,42,48,72,63,43,53,50,49,54,46,31,23,70,72,41,28,59,50,74,49,72,40,87,91,74,74,45,77,49,75,38,80,44,23,47,58,47,79,46,70,37,64,54,75,71,32,49,41,69,65,50,78,55,65,88,80,57,49,52,83,74,57,87,86,82,84,82,77,80,84,90,64,93,76,72,90,80,61,87,73,84,71,60,62,66,62,52,52,49,52,53,51,53,54,50,48,54,52,51,54,52,48,59,74,71,51,88,80,82,90,73,77,53,73,66,54,47,52,53,50,52,56,52,52,50,56,50,51,56,52,46,37,71,76,64,46,85,79,124

InterPro domains:
  IPR025048 Protein of unknown function DUF3987) [PF13148] (1-172)